Protein AF-A0A2N3D5P7-F1 (afdb_monomer_lite)

pLDDT: mean 95.51, std 3.52, range [75.56, 98.75]

Secondary structure (DSSP, 8-state):
--HHHHHTGGG-TT-B-STTSSTT--------SS-TTTGGG---------S--S-------BBTTB-

Structure (mmCIF, N/CA/C/O backbone):
data_AF-A0A2N3D5P7-F1
#
_entry.id   AF-A0A2N3D5P7-F1
#
loop_
_atom_site.group_PDB
_atom_site.id
_atom_site.type_symbol
_atom_site.label_atom_id
_atom_site.label_alt_id
_atom_site.label_comp_id
_atom_site.label_asym_id
_atom_site.label_entity_id
_atom_site.label_seq_id
_atom_site.pdbx_PDB_ins_code
_atom_site.Cartn_x
_atom_site.Cartn_y
_atom_site.Cartn_z
_atom_site.occupancy
_atom_site.B_iso_or_equiv
_atom_site.auth_seq_id
_atom_site.auth_comp_id
_atom_site.auth_asym_id
_atom_site.auth_atom_id
_atom_site.pdbx_PDB_model_num
ATOM 1 N N . MET A 1 1 ? 12.305 -13.109 -6.308 1.00 75.56 1 MET A N 1
ATOM 2 C CA . MET A 1 1 ? 11.786 -12.051 -7.200 1.00 75.56 1 MET A CA 1
ATOM 3 C C . MET A 1 1 ? 12.764 -11.850 -8.349 1.00 75.56 1 MET A C 1
ATOM 5 O O . MET A 1 1 ? 13.961 -11.821 -8.091 1.00 75.56 1 MET A O 1
ATOM 9 N N . THR A 1 2 ? 12.294 -11.793 -9.598 1.00 87.69 2 THR A N 1
ATOM 10 C CA . THR A 1 2 ? 13.151 -11.604 -10.785 1.00 87.69 2 THR A CA 1
ATOM 11 C C . THR A 1 2 ? 13.077 -10.160 -11.279 1.00 87.69 2 THR A C 1
ATOM 13 O O . THR A 1 2 ? 12.094 -9.466 -11.031 1.00 87.69 2 THR A O 1
ATOM 16 N N . ASN A 1 3 ? 14.085 -9.714 -12.032 1.00 89.38 3 ASN A N 1
ATOM 17 C CA . ASN A 1 3 ? 14.046 -8.400 -12.683 1.00 89.38 3 ASN A CA 1
ATOM 18 C C . ASN A 1 3 ? 12.833 -8.253 -13.622 1.00 89.38 3 ASN A C 1
ATOM 20 O O . ASN A 1 3 ? 12.206 -7.202 -13.675 1.00 89.38 3 ASN A O 1
ATOM 24 N N . ALA A 1 4 ? 12.467 -9.330 -14.325 1.00 90.69 4 ALA A N 1
ATOM 25 C CA . ALA A 1 4 ? 11.296 -9.342 -15.197 1.00 90.69 4 ALA A CA 1
ATOM 26 C C . ALA A 1 4 ? 9.991 -9.074 -14.426 1.00 90.69 4 ALA A C 1
ATOM 28 O O . ALA A 1 4 ? 9.151 -8.328 -14.917 1.00 90.69 4 ALA A O 1
ATOM 29 N N . ALA A 1 5 ? 9.848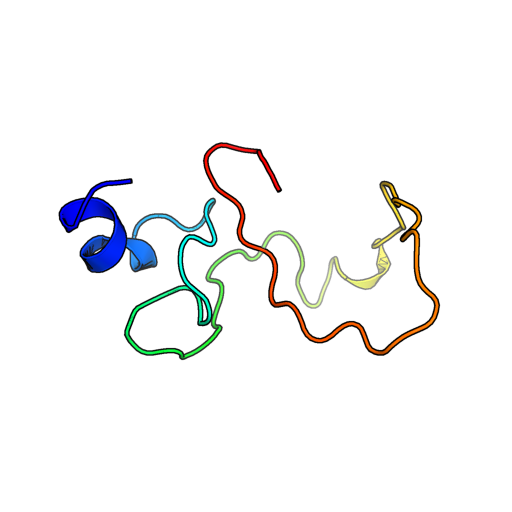 -9.620 -13.211 1.00 90.38 5 ALA A N 1
ATOM 30 C CA . ALA A 1 5 ? 8.685 -9.355 -12.364 1.00 90.38 5 ALA A CA 1
ATOM 31 C C . ALA A 1 5 ? 8.596 -7.873 -11.969 1.00 90.38 5 ALA A C 1
ATOM 33 O O . ALA A 1 5 ? 7.530 -7.281 -12.067 1.00 90.38 5 ALA A O 1
ATOM 34 N N . LEU A 1 6 ? 9.720 -7.250 -11.600 1.00 91.25 6 LEU A N 1
ATOM 35 C CA . LEU A 1 6 ? 9.765 -5.828 -11.239 1.00 91.25 6 LEU A CA 1
ATOM 36 C C . LEU A 1 6 ? 9.403 -4.907 -12.414 1.00 91.25 6 LEU A C 1
ATOM 38 O O . LEU A 1 6 ? 8.658 -3.945 -12.244 1.00 91.25 6 LEU A O 1
ATOM 42 N N . VAL A 1 7 ? 9.893 -5.219 -13.616 1.00 94.38 7 VAL A N 1
ATOM 43 C CA . VAL A 1 7 ? 9.543 -4.479 -14.840 1.00 94.38 7 VAL A CA 1
ATOM 44 C C . VAL A 1 7 ? 8.067 -4.676 -15.207 1.00 94.38 7 VAL A C 1
ATOM 46 O O . VAL A 1 7 ? 7.412 -3.733 -15.640 1.00 94.38 7 VAL A O 1
ATOM 49 N N . GLY A 1 8 ? 7.536 -5.884 -15.008 1.00 93.62 8 GLY A N 1
ATOM 50 C CA . GLY A 1 8 ? 6.148 -6.246 -15.299 1.00 93.62 8 GLY A CA 1
ATOM 51 C C . GLY A 1 8 ? 5.148 -5.969 -14.174 1.00 93.62 8 GLY A C 1
ATOM 52 O O . GLY A 1 8 ? 3.999 -6.381 -14.304 1.00 93.62 8 GLY A O 1
ATOM 53 N N . ALA A 1 9 ? 5.550 -5.287 -13.095 1.00 94.56 9 ALA A N 1
ATOM 54 C CA . ALA A 1 9 ? 4.747 -5.130 -11.877 1.00 94.56 9 ALA A CA 1
ATOM 55 C C . ALA A 1 9 ? 3.356 -4.517 -12.117 1.00 94.56 9 ALA A C 1
ATOM 57 O O . ALA A 1 9 ? 2.430 -4.760 -11.352 1.00 94.56 9 ALA A O 1
ATOM 58 N N . ASP A 1 10 ? 3.185 -3.722 -13.176 1.00 94.19 10 ASP A N 1
ATOM 59 C CA . ASP A 1 10 ? 1.889 -3.109 -13.472 1.00 94.19 10 ASP A CA 1
ATOM 60 C C . ASP A 1 10 ? 0.825 -4.127 -13.921 1.00 94.19 10 ASP A C 1
ATOM 62 O O . ASP A 1 10 ? -0.358 -3.940 -13.645 1.00 94.19 10 ASP A O 1
ATOM 66 N N . ALA A 1 11 ? 1.249 -5.228 -14.552 1.00 95.00 11 ALA A N 1
ATOM 67 C CA . ALA A 1 11 ? 0.364 -6.298 -15.009 1.00 95.00 11 ALA A CA 1
ATOM 68 C C . ALA A 1 11 ? -0.068 -7.253 -13.881 1.00 95.00 11 ALA A C 1
ATOM 70 O O . ALA A 1 11 ? -0.995 -8.038 -14.067 1.00 95.00 11 ALA A O 1
ATO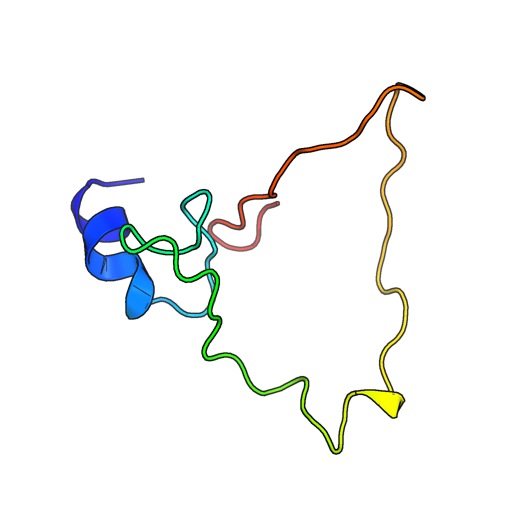M 71 N N . ASP A 1 12 ? 0.592 -7.193 -12.723 1.00 94.94 12 ASP A N 1
ATOM 72 C CA . ASP A 1 12 ? 0.266 -7.989 -11.545 1.00 94.94 12 ASP A CA 1
ATOM 73 C C . ASP A 1 12 ? -0.372 -7.097 -10.478 1.00 94.94 12 ASP A C 1
ATOM 75 O O . ASP A 1 12 ? 0.290 -6.505 -9.627 1.00 94.94 12 ASP A O 1
ATOM 79 N N . SER A 1 13 ? -1.696 -6.968 -10.541 1.00 94.62 13 SER A N 1
ATOM 80 C CA . SER A 1 13 ? -2.450 -6.138 -9.601 1.00 94.62 13 SER A CA 1
ATOM 81 C C . SER A 1 13 ? -2.538 -6.725 -8.193 1.00 94.62 13 SER A C 1
ATOM 83 O O . SER A 1 13 ? -2.911 -6.001 -7.273 1.00 94.62 13 SER A O 1
ATOM 85 N N . ALA A 1 14 ? -2.267 -8.023 -8.024 1.00 94.88 14 ALA A N 1
ATOM 86 C CA . ALA A 1 14 ? -2.415 -8.708 -6.743 1.00 94.88 14 ALA A CA 1
ATOM 87 C C . ALA A 1 14 ? -1.217 -8.469 -5.815 1.00 94.88 14 ALA A C 1
ATOM 89 O O . ALA A 1 14 ? -1.364 -8.550 -4.595 1.00 94.88 14 ALA A O 1
ATOM 90 N N . ASN A 1 15 ? -0.048 -8.161 -6.378 1.00 96.44 15 ASN A N 1
ATOM 91 C CA . ASN A 1 15 ? 1.183 -7.976 -5.626 1.00 96.44 15 ASN A CA 1
ATOM 92 C C . ASN A 1 15 ? 1.638 -6.506 -5.580 1.00 96.44 15 ASN A C 1
ATOM 94 O O . ASN A 1 15 ? 1.504 -5.743 -6.536 1.00 96.44 15 ASN A O 1
ATOM 98 N N . TRP A 1 16 ? 2.250 -6.117 -4.459 1.00 97.88 16 TRP A N 1
ATOM 99 C CA . TRP A 1 16 ? 2.930 -4.832 -4.275 1.00 97.88 16 TRP A CA 1
ATOM 100 C C . TRP A 1 16 ? 4.409 -5.109 -4.013 1.00 97.88 16 TRP A C 1
ATOM 102 O O . TRP A 1 16 ? 4.844 -5.264 -2.875 1.00 97.88 16 TRP A O 1
ATOM 112 N N . ILE A 1 17 ? 5.181 -5.240 -5.091 1.00 96.75 17 ILE A N 1
ATOM 113 C CA . ILE A 1 17 ? 6.535 -5.818 -5.043 1.00 96.75 17 ILE A CA 1
ATOM 114 C C . ILE A 1 17 ? 7.675 -4.794 -4.985 1.00 96.75 17 ILE A C 1
ATOM 116 O O . ILE A 1 17 ? 8.841 -5.169 -4.884 1.00 96.75 17 ILE A O 1
ATOM 120 N N . SER A 1 18 ? 7.351 -3.505 -5.062 1.00 96.12 18 SER A N 1
ATOM 121 C CA . SER A 1 18 ? 8.300 -2.393 -4.976 1.00 96.12 18 SER A CA 1
ATOM 122 C C . SER A 1 18 ? 7.716 -1.271 -4.123 1.00 96.12 18 SER A C 1
ATOM 124 O O . SER A 1 18 ? 6.503 -1.197 -3.957 1.00 96.12 18 SER A O 1
ATOM 126 N N . HIS A 1 19 ? 8.556 -0.371 -3.610 1.00 97.12 19 HIS A N 1
ATOM 127 C CA . HIS A 1 19 ? 8.145 0.696 -2.694 1.00 97.12 19 HIS A CA 1
ATOM 128 C C . HIS A 1 19 ? 6.954 1.516 -3.231 1.00 97.12 19 HIS A C 1
ATOM 130 O O . HIS A 1 19 ? 5.934 1.642 -2.557 1.00 97.12 19 HIS A O 1
ATOM 136 N N . GLY A 1 20 ? 7.023 1.988 -4.477 1.00 97.50 20 GLY A N 1
ATOM 137 C CA . GLY A 1 20 ? 5.944 2.723 -5.144 1.00 97.50 20 GLY A CA 1
ATOM 138 C C . GLY A 1 20 ? 5.001 1.877 -6.017 1.00 97.50 20 GLY A C 1
ATOM 139 O O . GLY A 1 20 ? 4.455 2.409 -6.987 1.00 97.50 20 GLY A O 1
ATOM 140 N N . ARG A 1 21 ? 4.826 0.580 -5.708 1.00 97.06 21 ARG A N 1
ATOM 141 C CA . ARG A 1 21 ? 4.160 -0.475 -6.512 1.00 97.06 21 ARG A CA 1
ATOM 142 C C . ARG A 1 21 ? 4.912 -0.834 -7.793 1.00 97.06 21 ARG A C 1
ATOM 144 O O . ARG A 1 21 ? 5.333 -1.975 -7.952 1.00 97.06 21 ARG A O 1
ATOM 151 N N . THR A 1 22 ? 5.092 0.133 -8.689 1.00 96.31 22 THR A N 1
ATOM 152 C CA . THR A 1 22 ? 5.825 -0.016 -9.957 1.00 96.31 22 THR A CA 1
ATOM 153 C C . THR A 1 22 ? 7.042 0.907 -9.970 1.00 96.31 22 THR A C 1
ATOM 155 O O . THR A 1 22 ? 7.154 1.808 -9.139 1.00 96.31 22 THR A O 1
ATOM 158 N N . TYR A 1 23 ? 7.954 0.735 -10.931 1.00 95.38 23 TYR A N 1
ATOM 159 C CA . TYR A 1 23 ? 9.122 1.621 -11.067 1.00 95.38 23 TYR A CA 1
ATOM 160 C C . TYR A 1 23 ? 8.782 3.084 -11.362 1.00 95.38 23 TYR A C 1
ATOM 162 O O . TYR A 1 23 ? 9.619 3.957 -11.165 1.00 95.38 23 TYR A O 1
ATOM 170 N N . SER A 1 24 ? 7.563 3.361 -11.825 1.00 96.56 24 SER A N 1
ATOM 171 C CA . SER A 1 24 ? 7.093 4.734 -12.014 1.00 96.56 24 SER A CA 1
ATOM 172 C C . SER A 1 24 ? 6.685 5.424 -10.707 1.00 96.56 24 SER A C 1
ATOM 174 O O . SER A 1 24 ? 6.375 6.610 -10.732 1.00 96.56 24 SER A O 1
ATOM 176 N N . GLU A 1 25 ? 6.666 4.694 -9.583 1.00 97.62 25 GLU A N 1
ATOM 177 C CA . GLU A 1 25 ? 6.381 5.212 -8.238 1.00 97.62 25 GLU A CA 1
ATOM 178 C C . GLU A 1 25 ? 5.019 5.920 -8.097 1.00 97.62 25 GLU A C 1
ATOM 180 O O . GLU A 1 25 ? 4.791 6.680 -7.159 1.00 97.62 25 GLU A O 1
ATOM 185 N N . GLN A 1 26 ? 4.066 5.649 -8.995 1.00 97.75 26 GLN A N 1
ATOM 186 C CA . GLN A 1 26 ? 2.755 6.310 -8.980 1.00 97.75 26 GLN A CA 1
ATOM 187 C C . GLN A 1 26 ? 1.892 5.938 -7.771 1.00 97.75 26 GLN A C 1
ATOM 189 O O . GLN A 1 26 ? 0.919 6.635 -7.489 1.00 97.75 26 GLN A O 1
ATOM 194 N N . ARG A 1 27 ? 2.202 4.825 -7.083 1.00 97.81 27 ARG A N 1
ATOM 195 C CA . ARG A 1 27 ? 1.412 4.292 -5.955 1.00 97.81 27 ARG A CA 1
ATOM 196 C C . ARG A 1 27 ? -0.070 4.071 -6.293 1.00 97.81 27 ARG A C 1
ATOM 198 O O . ARG A 1 27 ? -0.923 4.061 -5.412 1.00 97.81 27 ARG A O 1
ATOM 205 N N . TYR A 1 28 ? -0.375 3.877 -7.573 1.00 97.31 28 TYR A N 1
ATOM 206 C CA . TYR A 1 28 ? -1.719 3.619 -8.074 1.00 97.31 28 TYR A CA 1
ATOM 207 C C . TYR A 1 28 ? -1.993 2.117 -8.088 1.00 97.31 28 TYR A C 1
ATOM 209 O O . TYR A 1 28 ? -1.221 1.393 -8.702 1.00 97.31 28 TYR A O 1
ATOM 217 N N . SER A 1 29 ? -3.078 1.650 -7.468 1.00 97.50 29 SER A N 1
ATOM 218 C CA . SER A 1 29 ? -3.560 0.268 -7.598 1.00 97.50 29 SER A CA 1
ATOM 219 C C . SER A 1 29 ? -4.755 0.217 -8.559 1.00 97.50 29 SER A C 1
ATOM 221 O O . SER A 1 29 ? -5.659 1.039 -8.406 1.00 97.50 29 SER A O 1
ATOM 223 N N . PRO A 1 30 ? -4.803 -0.732 -9.513 1.00 96.56 30 PRO A N 1
ATOM 224 C CA . PRO A 1 30 ? -5.957 -0.926 -10.387 1.00 96.56 30 PRO A CA 1
ATOM 225 C C . PRO A 1 30 ? -7.073 -1.758 -9.729 1.00 96.56 30 PRO A C 1
ATOM 227 O O . PRO A 1 30 ? -8.108 -1.960 -10.354 1.00 96.56 30 PRO A O 1
ATOM 230 N N . LEU A 1 31 ? -6.877 -2.270 -8.504 1.00 97.56 31 LEU A N 1
ATOM 231 C CA . LEU A 1 31 ? -7.911 -3.012 -7.775 1.00 97.56 31 LEU A CA 1
ATOM 232 C C . LEU A 1 31 ? -9.095 -2.095 -7.435 1.00 97.56 31 LEU A C 1
ATOM 234 O O . LEU A 1 31 ? -8.902 -0.993 -6.925 1.00 97.56 31 LEU A O 1
ATOM 238 N N . ASP A 1 32 ? -10.314 -2.582 -7.657 1.00 97.94 32 ASP A N 1
ATOM 239 C CA . ASP A 1 32 ? -11.552 -1.799 -7.545 1.00 97.94 32 ASP A CA 1
ATOM 240 C C . ASP A 1 32 ? -12.627 -2.443 -6.652 1.00 97.94 32 ASP A C 1
ATOM 242 O O . ASP A 1 32 ? -13.718 -1.890 -6.499 1.00 97.94 32 ASP A O 1
ATOM 246 N N . ALA A 1 33 ? -12.324 -3.582 -6.016 1.00 98.00 33 ALA A N 1
ATOM 247 C CA . ALA A 1 33 ? -13.242 -4.255 -5.091 1.00 98.00 33 ALA A CA 1
ATOM 248 C C . ALA A 1 33 ? -13.685 -3.333 -3.938 1.00 98.00 33 ALA A C 1
ATOM 250 O O . AL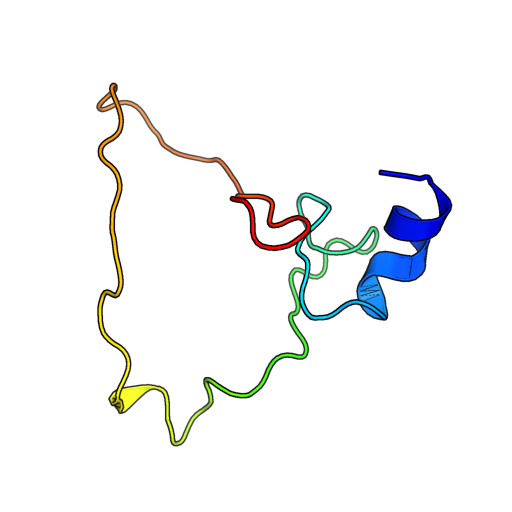A A 1 33 ? -14.829 -3.384 -3.483 1.00 98.00 33 ALA A O 1
ATOM 251 N N . VAL A 1 34 ? -12.780 -2.452 -3.502 1.00 98.00 34 VAL A N 1
ATOM 252 C CA . VAL A 1 34 ? -13.078 -1.327 -2.615 1.00 98.00 34 VAL A CA 1
ATOM 253 C C . VAL A 1 34 ? -13.217 -0.074 -3.471 1.00 98.00 34 VAL A C 1
ATOM 255 O O . VAL A 1 34 ? -12.244 0.403 -4.053 1.00 98.00 34 VAL A O 1
ATOM 258 N N . ASN A 1 35 ? -14.426 0.472 -3.542 1.00 98.69 35 ASN A N 1
ATOM 259 C CA . ASN A 1 35 ? -14.748 1.638 -4.360 1.00 98.69 35 ASN A CA 1
ATOM 260 C C . ASN A 1 35 ? -15.772 2.544 -3.653 1.00 98.69 35 ASN A C 1
ATOM 262 O O . ASN A 1 35 ? -16.080 2.347 -2.480 1.00 98.69 35 ASN A O 1
ATOM 266 N N . ARG A 1 36 ? -16.283 3.571 -4.348 1.00 98.69 36 ARG A N 1
ATOM 267 C CA . ARG A 1 36 ? -17.194 4.578 -3.762 1.00 98.69 36 ARG A CA 1
ATOM 268 C C . ARG A 1 36 ? -18.461 3.977 -3.160 1.00 98.69 36 ARG A C 1
ATOM 270 O O . ARG A 1 36 ? -18.986 4.550 -2.212 1.00 98.69 36 ARG A O 1
ATOM 277 N N . ASP A 1 37 ? -18.907 2.848 -3.694 1.00 98.75 37 ASP A N 1
ATOM 278 C CA . ASP A 1 37 ? -20.151 2.208 -3.288 1.00 98.75 37 ASP A CA 1
ATOM 279 C C . ASP A 1 37 ? -19.918 1.196 -2.155 1.00 98.75 37 ASP A C 1
ATOM 281 O O . ASP A 1 37 ? -20.796 1.012 -1.319 1.00 98.75 37 ASP A O 1
ATOM 285 N N . THR A 1 38 ? -18.731 0.577 -2.085 1.00 98.75 38 THR A N 1
ATOM 286 C CA . THR A 1 38 ? -18.410 -0.498 -1.121 1.00 98.75 38 THR A CA 1
ATOM 287 C C . THR A 1 38 ? -17.531 -0.057 0.051 1.00 98.75 38 THR A C 1
ATOM 289 O O . THR A 1 38 ? -17.405 -0.780 1.037 1.00 98.75 38 THR A O 1
ATOM 292 N N . VAL A 1 39 ? -16.927 1.137 -0.003 1.00 98.50 39 VAL A N 1
ATOM 293 C CA . VAL A 1 39 ? -16.017 1.630 1.051 1.00 98.50 39 VAL A CA 1
ATOM 294 C C . VAL A 1 39 ? -16.697 1.761 2.421 1.00 98.50 39 VAL A C 1
ATOM 296 O O . VAL A 1 39 ? -16.024 1.666 3.445 1.00 98.50 39 VAL A O 1
ATOM 299 N N . GLY A 1 40 ? -18.023 1.943 2.451 1.00 98.56 40 GLY A N 1
ATOM 300 C CA . GLY A 1 40 ? -18.808 2.024 3.687 1.00 98.56 40 GLY A CA 1
ATOM 301 C C . GLY A 1 40 ? -18.838 0.729 4.505 1.00 98.56 40 GLY A C 1
ATOM 302 O O . GLY A 1 40 ? -19.070 0.791 5.709 1.00 98.56 40 GLY A O 1
ATOM 303 N N . ASP A 1 41 ? -18.546 -0.413 3.879 1.00 98.44 41 ASP A N 1
ATOM 304 C CA . ASP A 1 41 ? -18.591 -1.736 4.511 1.00 98.44 41 ASP A CA 1
ATOM 305 C C . ASP A 1 41 ? -17.221 -2.194 5.048 1.00 98.44 41 ASP A C 1
ATOM 307 O O . ASP A 1 41 ? -17.088 -3.305 5.568 1.00 98.44 41 ASP A O 1
ATOM 311 N N . LEU A 1 42 ? -16.174 -1.368 4.920 1.00 98.38 42 LEU A N 1
ATOM 312 C CA . LEU A 1 42 ? -14.830 -1.732 5.366 1.00 98.38 42 LEU A CA 1
ATOM 313 C C . LEU A 1 42 ? -14.751 -1.915 6.887 1.00 98.38 42 LEU A C 1
ATOM 315 O O . LEU A 1 42 ? -15.162 -1.058 7.668 1.00 98.38 42 LEU A O 1
ATOM 319 N N . GLY A 1 43 ? -14.108 -3.007 7.300 1.00 98.06 43 GLY A N 1
ATOM 320 C CA . GLY A 1 43 ? -13.801 -3.311 8.695 1.00 98.06 43 GLY A CA 1
ATOM 321 C C . GLY A 1 43 ? -12.386 -3.860 8.875 1.00 98.06 43 GLY A C 1
ATOM 322 O O . GLY A 1 43 ? -11.757 -4.344 7.931 1.00 98.06 43 GLY A O 1
ATOM 323 N N . LEU A 1 44 ? -11.875 -3.794 10.109 1.00 98.12 44 LEU A N 1
ATOM 324 C CA . LEU A 1 44 ? -10.577 -4.368 10.468 1.00 98.12 44 LEU A CA 1
ATOM 325 C C . LEU A 1 44 ? -10.629 -5.897 10.344 1.00 98.12 44 LEU A C 1
ATOM 327 O O . LEU A 1 44 ? -11.387 -6.547 11.060 1.00 98.12 44 LEU A O 1
ATOM 331 N N . THR A 1 45 ? -9.803 -6.471 9.465 1.00 97.81 45 THR A N 1
ATOM 332 C CA . THR A 1 45 ? -9.703 -7.935 9.314 1.00 97.81 45 THR A CA 1
ATOM 333 C C . THR A 1 45 ? -8.706 -8.548 10.300 1.00 97.81 45 THR A C 1
ATOM 335 O O . THR A 1 45 ? -8.982 -9.595 10.878 1.00 97.81 45 THR A O 1
ATOM 338 N N . TRP A 1 46 ? -7.547 -7.915 10.499 1.00 97.94 46 TRP A N 1
ATOM 339 C CA . TRP A 1 46 ? -6.503 -8.370 11.422 1.00 97.94 46 TRP A CA 1
ATOM 340 C C . TRP A 1 46 ? -5.548 -7.215 11.765 1.00 97.94 46 TRP A C 1
ATOM 342 O O . TRP A 1 46 ? -5.523 -6.201 11.069 1.00 97.94 46 TRP A O 1
ATOM 352 N N . PHE A 1 47 ? -4.762 -7.374 12.831 1.00 97.00 47 PHE A N 1
ATOM 353 C CA . PHE A 1 47 ? -3.672 -6.468 13.203 1.00 97.00 47 PHE A CA 1
ATOM 354 C C . PHE A 1 47 ? -2.485 -7.265 13.766 1.00 97.00 47 PHE A C 1
ATOM 356 O O . PHE A 1 47 ? -2.649 -8.417 14.171 1.00 97.00 47 PHE A O 1
ATOM 363 N N . ALA A 1 48 ? -1.299 -6.657 13.777 1.00 95.00 48 ALA A N 1
ATOM 364 C CA . ALA A 1 48 ? -0.110 -7.193 14.430 1.00 95.00 48 ALA A CA 1
ATOM 365 C C . ALA A 1 48 ? 0.558 -6.093 15.258 1.00 95.00 48 ALA A C 1
ATOM 367 O O . ALA A 1 48 ? 0.718 -4.968 14.780 1.00 95.00 48 ALA A O 1
ATOM 368 N N . ASP A 1 49 ? 0.936 -6.424 16.490 1.00 95.31 49 ASP A N 1
ATOM 369 C CA . ASP A 1 49 ? 1.657 -5.506 17.365 1.00 95.31 49 ASP A CA 1
ATOM 370 C C . ASP A 1 49 ? 3.106 -5.329 16.903 1.00 95.31 49 ASP A C 1
ATOM 372 O O . ASP A 1 49 ? 3.750 -6.265 16.423 1.00 95.31 49 ASP A O 1
ATOM 376 N N . MET A 1 50 ? 3.628 -4.118 17.087 1.00 94.19 50 MET A N 1
ATOM 377 C CA . MET A 1 50 ? 5.036 -3.807 16.865 1.00 94.19 50 MET A CA 1
ATOM 378 C C . MET A 1 50 ? 5.769 -3.748 18.201 1.00 94.19 50 MET A C 1
ATOM 380 O O . MET A 1 50 ? 5.235 -3.282 19.205 1.00 94.19 50 MET A O 1
ATOM 384 N N . ASP A 1 51 ? 7.022 -4.189 18.208 1.00 93.75 51 ASP A N 1
ATOM 385 C CA . ASP A 1 51 ? 7.871 -4.244 19.402 1.00 93.75 51 ASP A CA 1
ATOM 386 C C . ASP A 1 51 ? 8.423 -2.871 19.833 1.00 93.75 51 ASP A C 1
ATOM 388 O O . ASP A 1 51 ? 9.148 -2.760 20.825 1.00 93.75 51 ASP A O 1
ATOM 392 N N . THR A 1 52 ? 8.070 -1.805 19.109 1.00 92.75 52 THR A N 1
ATOM 393 C CA . THR A 1 52 ? 8.546 -0.447 19.350 1.00 92.75 52 THR A CA 1
ATOM 394 C C . THR A 1 52 ? 7.451 0.598 19.177 1.00 92.75 52 THR A C 1
ATOM 396 O O . THR A 1 52 ? 6.619 0.532 18.275 1.00 92.75 52 THR A O 1
ATOM 399 N N . ALA A 1 53 ? 7.518 1.632 20.017 1.00 88.44 53 ALA A N 1
ATOM 400 C CA . ALA A 1 53 ? 6.675 2.824 19.936 1.00 88.44 53 ALA A CA 1
ATOM 401 C C . ALA A 1 53 ? 7.319 3.963 19.114 1.00 88.44 53 ALA A C 1
ATOM 403 O O . ALA A 1 53 ? 6.889 5.114 19.192 1.00 88.44 53 ALA A O 1
ATOM 404 N N . ARG A 1 54 ? 8.403 3.683 18.376 1.00 93.75 54 ARG A N 1
ATOM 405 C CA . ARG A 1 54 ? 9.039 4.650 17.464 1.00 93.75 54 ARG A CA 1
ATOM 406 C C . ARG A 1 54 ? 8.252 4.771 16.151 1.00 93.75 54 ARG A C 1
ATOM 408 O O . ARG A 1 54 ? 7.329 4.003 15.904 1.00 93.75 54 ARG A O 1
ATOM 415 N N . GLY A 1 55 ? 8.600 5.776 15.343 1.00 94.38 55 GLY A N 1
ATOM 416 C CA . GLY A 1 55 ? 7.916 6.069 14.081 1.00 94.38 55 GLY A CA 1
ATOM 417 C C . GLY A 1 55 ? 7.925 4.878 13.123 1.00 94.38 55 GLY A C 1
ATOM 418 O O . GLY A 1 55 ? 8.959 4.235 12.950 1.00 94.38 55 GLY A O 1
ATOM 419 N N . GLN A 1 56 ? 6.767 4.611 12.519 1.00 95.19 56 GLN A N 1
ATOM 420 C CA . GLN A 1 56 ? 6.556 3.531 11.559 1.00 95.19 56 GLN A CA 1
ATOM 421 C C . GLN A 1 56 ? 6.342 4.138 10.176 1.00 95.19 56 GLN A C 1
ATOM 423 O O . GLN A 1 56 ? 5.281 4.682 9.881 1.00 95.19 56 GLN A O 1
ATOM 428 N N . GLU A 1 57 ? 7.384 4.085 9.352 1.00 95.88 57 GLU A N 1
ATOM 429 C CA . GLU A 1 57 ? 7.450 4.783 8.056 1.00 95.88 57 GLU A CA 1
ATOM 430 C C . GLU A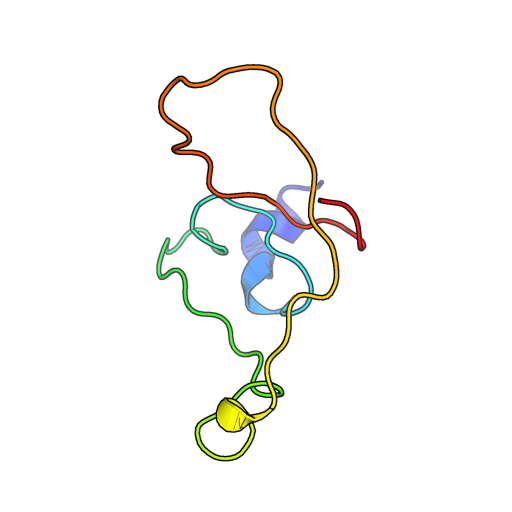 1 57 ? 7.543 3.809 6.870 1.00 95.88 57 GLU A C 1
ATOM 432 O O . GLU A 1 57 ? 7.718 4.211 5.719 1.00 95.88 57 GLU A O 1
ATOM 437 N N . ALA A 1 58 ? 7.443 2.504 7.138 1.00 94.69 58 ALA A N 1
ATOM 438 C CA . ALA A 1 58 ? 7.529 1.481 6.110 1.00 94.69 58 ALA A CA 1
ATOM 439 C C . ALA A 1 58 ? 6.345 1.567 5.133 1.00 94.69 58 ALA A C 1
ATOM 441 O O . ALA A 1 58 ? 5.197 1.755 5.530 1.00 94.69 58 ALA A O 1
ATOM 442 N N . THR A 1 59 ? 6.619 1.348 3.846 1.00 97.19 59 THR A N 1
ATOM 443 C CA . THR A 1 59 ? 5.597 0.890 2.896 1.00 97.19 59 THR A CA 1
ATOM 444 C C . THR A 1 59 ? 5.704 -0.632 2.823 1.00 97.19 59 THR A C 1
ATOM 446 O O . THR A 1 59 ? 6.748 -1.112 2.371 1.00 97.19 59 THR A O 1
ATOM 449 N N . PRO A 1 60 ? 4.695 -1.393 3.285 1.00 96.38 60 PRO A N 1
ATOM 450 C CA . PRO A 1 60 ? 4.734 -2.847 3.211 1.00 96.38 60 PRO A CA 1
ATOM 451 C C . PRO A 1 60 ? 4.823 -3.342 1.766 1.00 96.38 60 PRO A C 1
ATOM 453 O O . PRO A 1 60 ? 4.307 -2.701 0.849 1.00 96.38 60 PRO A O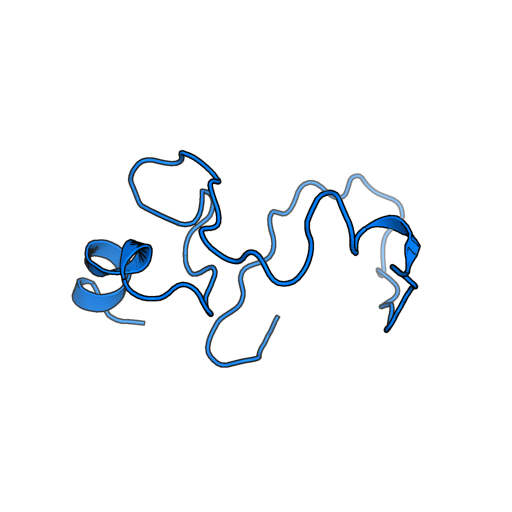 1
ATOM 456 N N . LEU A 1 61 ? 5.457 -4.497 1.575 1.00 97.50 61 LEU A N 1
ATOM 457 C CA . LEU A 1 61 ? 5.432 -5.222 0.309 1.00 97.50 61 LEU A CA 1
ATOM 458 C C . LEU A 1 61 ? 4.495 -6.415 0.456 1.00 97.50 61 LEU A C 1
ATOM 460 O O . LEU A 1 61 ? 4.472 -7.048 1.502 1.00 97.50 61 LEU A O 1
ATOM 464 N N . VAL A 1 62 ? 3.746 -6.731 -0.595 1.00 97.69 62 VAL A N 1
ATOM 465 C CA . VAL A 1 62 ? 2.919 -7.940 -0.646 1.00 97.69 62 VAL A CA 1
ATOM 466 C C . VAL A 1 62 ? 3.387 -8.780 -1.819 1.00 97.69 62 VAL A C 1
ATOM 468 O O . VAL A 1 62 ? 3.371 -8.310 -2.958 1.00 97.69 62 VAL A O 1
ATOM 471 N N . ILE A 1 63 ? 3.848 -9.996 -1.529 1.00 96.50 63 ILE A N 1
ATOM 472 C CA . ILE A 1 63 ? 4.423 -10.916 -2.513 1.00 96.50 63 ILE A CA 1
ATOM 473 C C . ILE A 1 63 ? 3.847 -12.310 -2.263 1.00 96.50 63 ILE A C 1
ATOM 475 O O . ILE A 1 63 ? 4.098 -12.919 -1.223 1.00 96.50 63 ILE A O 1
ATOM 479 N N . ASP A 1 64 ? 3.078 -12.816 -3.222 1.00 94.94 64 ASP A N 1
ATOM 480 C CA . ASP A 1 64 ? 2.468 -14.148 -3.213 1.00 94.94 64 ASP A CA 1
ATOM 481 C C . ASP A 1 64 ? 1.654 -14.418 -1.932 1.00 94.94 64 ASP A C 1
ATOM 483 O O . ASP A 1 64 ? 1.770 -15.467 -1.293 1.00 94.94 64 ASP A O 1
ATOM 487 N N . GLY A 1 65 ? 0.844 -13.431 -1.529 1.00 94.56 65 GLY A N 1
ATOM 488 C CA . GLY A 1 65 ? -0.036 -13.510 -0.357 1.00 94.56 65 GLY A CA 1
AT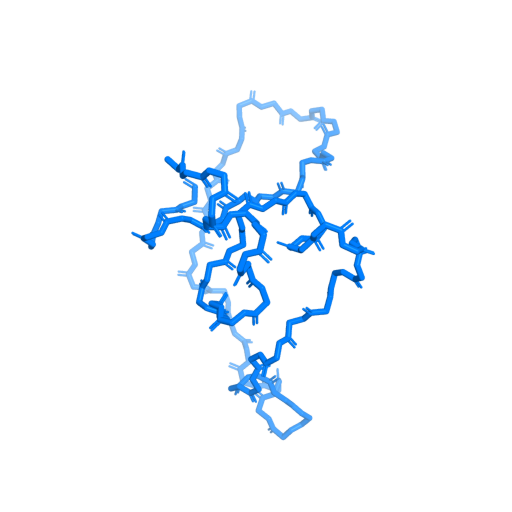OM 489 C C . GLY A 1 65 ? 0.667 -13.343 0.994 1.00 94.56 65 GLY A C 1
ATOM 490 O O . GLY A 1 65 ? 0.043 -13.561 2.032 1.00 94.56 65 GLY A O 1
ATOM 491 N N . LYS A 1 66 ? 1.948 -12.965 0.999 1.00 95.69 66 LYS A N 1
ATOM 492 C CA . LYS A 1 66 ? 2.716 -12.665 2.213 1.00 95.69 66 LYS A CA 1
ATOM 493 C C . LYS A 1 66 ? 2.951 -11.168 2.323 1.00 95.69 66 LYS A C 1
ATOM 495 O O . LYS A 1 66 ? 3.298 -10.543 1.322 1.00 95.69 66 LYS A O 1
ATOM 500 N N . LEU A 1 67 ? 2.767 -10.651 3.534 1.00 93.19 67 LEU A N 1
ATOM 501 C CA . LEU A 1 67 ? 3.193 -9.318 3.956 1.00 93.19 67 LEU A CA 1
ATOM 502 C C . LEU A 1 67 ? 4.612 -9.381 4.535 1.00 93.19 67 LEU A C 1
ATOM 504 O O . LEU A 1 67 ? 4.922 -10.419 5.167 1.00 93.19 67 LEU A O 1
#

Radius of gyration: 14.43 Å; chains: 1; bounding box: 34×20×35 Å

Foldseek 3Di:
DDPVCQQCQLVPLPWQADQLSHPVSVVDHPDPPCDPVCVVVDDDPDDDDDPDPDDDDGDDTGDPNRD

Sequence (67 aa):
MTNAALVGADADSANWISHGRTYSEQRYSPLDAVNRDTVGDLGLTWFADMDTARGQEATPLVIDGKL